Protein AF-A0A2E5P9H2-F1 (afdb_monomer)

Radius of gyration: 21.45 Å; Cα contacts (8 Å, |Δi|>4): 78; chains: 1; bounding box: 49×36×61 Å

Solvent-accessible surface area (backbone atoms only — not comparable to full-atom values): 5705 Å² total; per-residue (Å²): 108,96,89,57,89,56,94,84,43,65,67,51,62,75,73,23,30,74,39,48,34,67,89,55,35,50,85,85,50,48,70,82,74,32,65,28,52,74,68,76,42,54,66,44,76,50,78,58,76,73,61,69,65,98,64,98,67,59,42,69,58,41,45,50,53,47,51,52,55,50,51,52,51,50,51,52,51,45,67,74,68,58,78,81,77,78,78,78,82,128

Structure (mmCIF, N/CA/C/O backbone):
data_AF-A0A2E5P9H2-F1
#
_entry.id   AF-A0A2E5P9H2-F1
#
loop_
_atom_site.group_PDB
_atom_site.id
_atom_site.type_symbol
_atom_site.label_atom_id
_atom_site.label_alt_id
_atom_site.label_comp_id
_atom_site.label_asym_id
_atom_site.label_entity_id
_atom_site.label_seq_id
_atom_site.pdbx_PDB_ins_code
_atom_site.Cartn_x
_atom_site.Cartn_y
_atom_site.Cartn_z
_atom_site.occupancy
_atom_site.B_iso_or_equiv
_atom_site.auth_seq_id
_atom_site.auth_comp_id
_atom_site.auth_asym_id
_atom_site.auth_atom_id
_atom_site.pdbx_PDB_model_num
ATOM 1 N N . LEU A 1 1 ? 9.790 18.224 12.557 1.00 63.19 1 LEU A N 1
ATOM 2 C CA . LEU A 1 1 ? 9.075 19.160 11.659 1.00 63.19 1 LEU A CA 1
ATOM 3 C C . LEU A 1 1 ? 8.513 20.353 12.448 1.00 63.19 1 LEU A C 1
ATOM 5 O O . LEU A 1 1 ? 7.311 20.473 12.491 1.00 63.19 1 LEU A O 1
ATOM 9 N N . ALA A 1 2 ? 9.324 21.195 13.108 1.00 83.50 2 ALA A N 1
ATOM 10 C CA . ALA A 1 2 ? 8.912 22.492 13.702 1.00 83.50 2 ALA A CA 1
ATOM 11 C C . ALA A 1 2 ? 7.457 22.622 14.263 1.00 83.50 2 ALA A C 1
ATOM 13 O O . ALA A 1 2 ? 6.782 23.609 13.998 1.00 83.50 2 ALA A O 1
ATOM 14 N N . GLY A 1 3 ? 6.941 21.620 14.993 1.00 84.94 3 GLY A N 1
ATOM 15 C CA . GLY A 1 3 ? 5.552 21.594 15.498 1.00 84.94 3 GLY A CA 1
ATOM 16 C C . GLY A 1 3 ? 4.455 21.154 14.508 1.00 84.94 3 GLY A C 1
ATOM 17 O O . GLY A 1 3 ? 3.316 20.944 14.916 1.00 84.94 3 GLY A O 1
ATOM 18 N N . LEU A 1 4 ? 4.771 20.947 13.230 1.00 86.94 4 LEU A N 1
ATOM 19 C CA . LEU A 1 4 ? 3.840 20.466 12.213 1.00 86.94 4 LEU A CA 1
ATOM 20 C C . LEU A 1 4 ? 3.447 18.993 12.437 1.00 86.94 4 LEU A C 1
ATOM 22 O O . LEU A 1 4 ? 4.319 18.140 12.654 1.00 86.94 4 LEU A O 1
ATOM 26 N N . PRO A 1 5 ? 2.142 18.677 12.325 1.00 85.31 5 PRO A N 1
ATOM 27 C CA . PRO A 1 5 ? 1.634 17.319 12.199 1.00 85.31 5 PRO A CA 1
ATOM 28 C C . PRO A 1 5 ? 2.387 16.479 11.167 1.00 85.31 5 PRO A C 1
ATOM 30 O O . PRO A 1 5 ? 2.629 16.933 10.053 1.00 85.31 5 PRO A O 1
ATOM 33 N N . HIS A 1 6 ? 2.710 15.232 11.510 1.00 87.44 6 HIS A N 1
ATOM 34 C CA . HIS A 1 6 ? 3.281 14.272 10.563 1.00 87.44 6 HIS A CA 1
ATOM 35 C C . HIS A 1 6 ? 2.841 12.842 10.864 1.00 87.44 6 HIS A C 1
ATOM 37 O O . HIS A 1 6 ? 2.527 12.508 12.004 1.00 87.44 6 HIS A O 1
ATOM 43 N N . SER A 1 7 ? 2.867 11.987 9.844 1.00 81.44 7 SER A N 1
ATOM 44 C CA . SER A 1 7 ? 2.366 10.602 9.873 1.00 81.44 7 SER A CA 1
ATOM 45 C C . SER A 1 7 ? 3.044 9.682 10.895 1.00 81.44 7 SER A C 1
ATOM 47 O O . SER A 1 7 ? 2.522 8.611 11.180 1.00 81.44 7 SER A O 1
ATOM 49 N N . TYR A 1 8 ? 4.181 10.107 11.451 1.00 84.50 8 TYR A N 1
ATOM 50 C CA . TYR A 1 8 ? 4.951 9.384 12.471 1.00 84.50 8 TYR A CA 1
ATOM 51 C C . TYR A 1 8 ? 4.738 9.911 13.898 1.00 84.50 8 TYR A C 1
ATOM 53 O O . TYR A 1 8 ? 5.481 9.555 14.809 1.00 84.50 8 TYR A O 1
ATOM 61 N N . GLN A 1 9 ? 3.774 10.809 14.116 1.00 88.94 9 GLN A N 1
ATOM 62 C CA . GLN A 1 9 ? 3.490 11.297 15.465 1.00 88.94 9 GLN A CA 1
ATOM 63 C C . GLN A 1 9 ? 2.850 10.202 16.328 1.00 88.94 9 GLN A C 1
ATOM 65 O O . GLN A 1 9 ? 1.962 9.503 15.836 1.00 88.94 9 GLN A O 1
ATOM 70 N N . PRO A 1 10 ? 3.194 10.113 17.630 1.00 86.31 10 PRO A N 1
ATOM 71 C CA . PRO A 1 10 ? 2.702 9.058 18.519 1.00 86.31 10 PRO A CA 1
ATOM 72 C C . PRO A 1 10 ? 1.181 8.889 18.519 1.00 86.31 10 PRO A C 1
ATOM 74 O O . PRO A 1 10 ? 0.696 7.765 18.539 1.00 86.31 10 PRO A O 1
ATOM 77 N N . ARG A 1 11 ? 0.422 9.988 18.409 1.00 86.06 11 ARG A N 1
ATOM 78 C CA . ARG A 1 11 ? -1.051 9.970 18.385 1.00 86.06 11 ARG A CA 1
ATOM 79 C C . ARG A 1 11 ? -1.651 9.072 17.300 1.00 86.06 11 ARG A C 1
ATOM 81 O O . ARG A 1 11 ? -2.758 8.583 17.479 1.00 86.06 11 ARG A O 1
ATOM 88 N N . PHE A 1 12 ? -0.941 8.862 16.193 1.00 85.94 12 PHE A N 1
ATOM 89 C CA . PHE A 1 12 ? -1.426 8.029 15.096 1.00 85.94 12 PHE A CA 1
ATOM 90 C C . PHE A 1 12 ? -1.153 6.530 15.306 1.00 85.94 12 PHE A C 1
ATOM 92 O O . PHE A 1 12 ? -1.732 5.705 14.612 1.00 85.94 12 PHE A O 1
ATOM 99 N N . PHE A 1 13 ? -0.354 6.174 16.317 1.00 83.94 13 PHE A N 1
ATOM 100 C CA . PHE A 1 13 ? -0.058 4.786 16.689 1.00 83.94 13 PHE A CA 1
ATOM 101 C C . PHE A 1 13 ? -0.629 4.404 18.059 1.00 83.94 13 PHE A C 1
ATOM 103 O O . PHE A 1 13 ? -0.866 3.229 18.311 1.00 83.94 13 PHE A O 1
ATOM 110 N N . SER A 1 14 ? -0.843 5.373 18.956 1.00 84.44 14 SER A N 1
ATOM 111 C CA . SER A 1 14 ? -1.389 5.122 20.295 1.00 84.44 14 SER A CA 1
ATOM 112 C C . SER A 1 14 ? -2.909 5.278 20.378 1.00 84.44 14 SER A C 1
ATOM 114 O O . SER A 1 14 ? -3.547 4.553 21.136 1.00 84.44 14 SER A O 1
ATOM 116 N N . ALA A 1 15 ? -3.505 6.200 19.612 1.00 86.12 15 ALA A N 1
ATOM 117 C CA . ALA A 1 15 ? -4.953 6.449 19.630 1.00 86.12 15 ALA A CA 1
ATOM 118 C C . ALA A 1 15 ? -5.709 5.756 18.481 1.00 86.12 15 ALA A C 1
ATOM 120 O O . ALA A 1 15 ? -6.940 5.746 18.462 1.00 86.12 15 ALA A O 1
ATOM 121 N N . MET A 1 16 ? -4.984 5.184 17.520 1.00 92.56 16 MET A N 1
ATOM 122 C CA . MET A 1 16 ? -5.527 4.551 16.317 1.00 92.56 16 MET A CA 1
ATOM 123 C C . MET A 1 16 ? -4.875 3.184 16.119 1.00 92.56 16 MET A C 1
ATOM 125 O O . MET A 1 16 ? -3.786 2.929 16.627 1.00 92.56 16 MET A O 1
ATOM 129 N N . GLY A 1 17 ? -5.541 2.297 15.383 1.00 93.12 17 GLY A N 1
ATOM 130 C CA . GLY A 1 17 ? -4.873 1.113 14.850 1.00 93.12 17 GLY A CA 1
ATOM 131 C C . GLY A 1 17 ? -3.890 1.484 13.741 1.00 93.12 17 GLY A C 1
ATOM 132 O O . GLY A 1 17 ? -4.057 2.525 13.108 1.00 93.12 17 GLY A O 1
ATOM 133 N N . TYR A 1 18 ? -2.930 0.612 13.446 1.00 93.06 18 TYR A N 1
ATOM 134 C CA . TYR A 1 18 ? -2.001 0.799 12.333 1.00 93.06 18 TYR A CA 1
ATOM 135 C C . TYR A 1 18 ? -1.899 -0.479 11.505 1.00 93.06 18 TYR A C 1
ATOM 137 O O . TYR A 1 18 ? -1.682 -1.561 12.044 1.00 93.06 18 TYR A O 1
ATOM 145 N N . CYS A 1 19 ? -2.021 -0.347 10.186 1.00 94.38 19 CYS A N 1
ATOM 146 C CA . CYS A 1 19 ? -1.887 -1.457 9.252 1.00 94.38 19 CYS A CA 1
ATOM 147 C C . CYS A 1 19 ? -1.114 -1.014 8.002 1.00 94.38 19 CYS A C 1
ATOM 149 O O . CYS A 1 19 ? -1.258 0.120 7.539 1.00 94.38 19 CYS A O 1
ATOM 151 N N . SER A 1 20 ? -0.284 -1.906 7.457 1.00 94.06 20 SER A N 1
ATOM 152 C CA . SER A 1 20 ? 0.529 -1.626 6.274 1.00 94.06 20 SER A CA 1
ATOM 153 C C . SER A 1 20 ? 0.652 -2.837 5.356 1.00 94.06 20 SER A C 1
ATOM 155 O O . SER A 1 20 ? 0.842 -3.956 5.830 1.00 94.06 20 SER A O 1
ATOM 157 N N . ASP A 1 21 ? 0.618 -2.582 4.048 1.00 94.81 21 ASP A 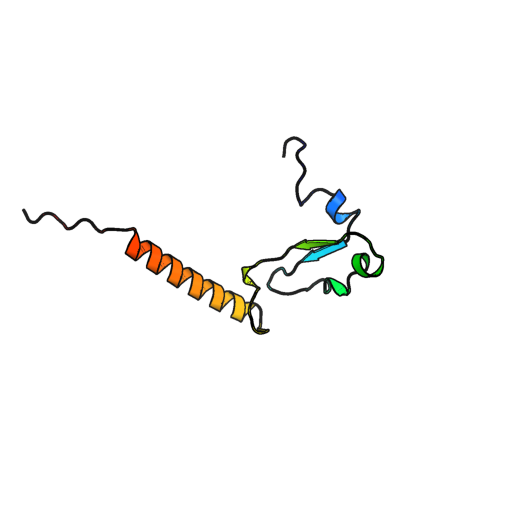N 1
ATOM 158 C CA . ASP A 1 21 ? 0.864 -3.564 2.984 1.00 94.81 21 ASP A CA 1
ATOM 159 C C . ASP A 1 21 ? 2.357 -3.709 2.620 1.00 94.81 21 ASP A C 1
ATOM 161 O O . ASP A 1 21 ? 2.705 -4.151 1.521 1.00 94.81 21 ASP A O 1
ATOM 165 N N . SER A 1 22 ? 3.264 -3.285 3.506 1.00 92.56 22 SER A N 1
ATOM 166 C CA . SER A 1 22 ? 4.703 -3.263 3.234 1.00 92.56 22 SER A CA 1
ATOM 167 C C . SER A 1 22 ? 5.220 -4.616 2.737 1.00 92.56 22 SER A C 1
ATOM 169 O O . SER A 1 22 ? 4.805 -5.677 3.202 1.00 92.56 22 SER A O 1
ATOM 171 N N . ARG A 1 23 ? 6.150 -4.591 1.774 1.00 92.00 23 ARG A N 1
ATOM 172 C CA . ARG A 1 23 ? 6.622 -5.783 1.038 1.00 92.00 23 ARG A CA 1
ATOM 173 C C . ARG A 1 23 ? 5.494 -6.543 0.314 1.00 92.00 23 ARG A C 1
ATOM 175 O O . ARG A 1 23 ? 5.604 -7.748 0.106 1.00 92.00 23 ARG A O 1
ATOM 182 N N . GLY A 1 24 ? 4.411 -5.853 -0.035 1.00 92.00 24 GLY A N 1
ATOM 183 C CA . GLY A 1 24 ? 3.298 -6.364 -0.830 1.00 92.00 24 GLY A CA 1
ATOM 184 C C . GLY A 1 24 ? 2.322 -7.257 -0.076 1.00 92.00 24 GLY A C 1
ATOM 185 O O . GLY A 1 24 ? 1.603 -8.022 -0.713 1.00 92.00 24 GLY A O 1
ATOM 186 N N . GLY A 1 25 ? 2.272 -7.195 1.252 1.00 91.62 25 GLY A N 1
ATOM 187 C CA . GLY A 1 25 ? 1.394 -8.066 2.029 1.00 91.62 25 GLY A CA 1
ATOM 188 C C . GLY A 1 25 ? 0.983 -7.485 3.373 1.00 91.62 25 GLY A C 1
ATOM 189 O O . GLY A 1 25 ? 1.680 -6.658 3.955 1.00 91.62 25 GLY A O 1
ATOM 190 N N . TRP A 1 26 ? -0.145 -7.971 3.888 1.00 92.88 26 TRP A N 1
ATOM 191 C CA . TRP A 1 26 ? -0.686 -7.620 5.202 1.00 92.88 26 TRP A CA 1
ATOM 192 C C . TRP A 1 26 ? -0.074 -8.494 6.309 1.00 92.88 26 TRP A C 1
ATOM 194 O O . TRP A 1 26 ? -0.764 -9.257 6.982 1.00 92.88 26 TRP A O 1
ATOM 204 N N . TRP A 1 27 ? 1.249 -8.418 6.486 1.00 90.69 27 TRP A N 1
ATOM 205 C CA . TRP A 1 27 ? 2.006 -9.329 7.368 1.00 90.69 27 TRP A CA 1
ATOM 206 C C . TRP A 1 27 ? 1.642 -9.239 8.852 1.00 90.69 27 TRP A C 1
ATOM 208 O O . TRP A 1 27 ? 1.925 -10.161 9.611 1.00 90.69 27 TRP A O 1
ATOM 218 N N . HIS A 1 28 ? 1.042 -8.125 9.265 1.00 89.75 28 HIS A N 1
ATOM 219 C CA . HIS A 1 28 ? 0.670 -7.846 10.652 1.00 89.75 28 HIS A CA 1
ATOM 220 C C . HIS A 1 28 ? -0.853 -7.803 10.845 1.00 89.75 28 HIS A C 1
ATOM 222 O O . HIS A 1 28 ? -1.344 -7.142 11.754 1.00 89.75 28 HIS A O 1
ATOM 228 N N . GLY A 1 29 ? -1.591 -8.512 9.986 1.00 90.12 29 GLY A N 1
ATOM 229 C CA . GLY A 1 29 ? -3.049 -8.595 10.019 1.00 90.12 29 GLY A CA 1
ATOM 230 C C . GLY A 1 29 ? -3.703 -7.759 8.925 1.00 90.12 29 GLY A C 1
ATOM 231 O O . GLY A 1 29 ? -3.250 -6.658 8.602 1.00 90.12 29 GLY A O 1
ATOM 232 N N . ALA A 1 30 ? -4.773 -8.303 8.344 1.00 92.94 30 ALA A N 1
ATOM 233 C CA . ALA A 1 30 ? -5.546 -7.622 7.317 1.00 92.94 30 ALA A CA 1
ATOM 234 C C . ALA A 1 30 ? -6.315 -6.425 7.913 1.00 92.94 30 ALA A C 1
ATOM 236 O O . ALA A 1 30 ? -6.773 -6.502 9.057 1.00 92.94 30 ALA A O 1
ATOM 237 N N . PRO A 1 31 ? -6.519 -5.332 7.152 1.00 94.62 31 PRO A N 1
ATOM 238 C CA . PRO A 1 31 ? -7.173 -4.126 7.659 1.00 94.62 31 PRO A CA 1
ATOM 239 C C . PRO A 1 31 ? -8.557 -4.383 8.262 1.00 94.62 31 PRO A C 1
ATOM 241 O O . PRO A 1 31 ? -8.871 -3.843 9.317 1.00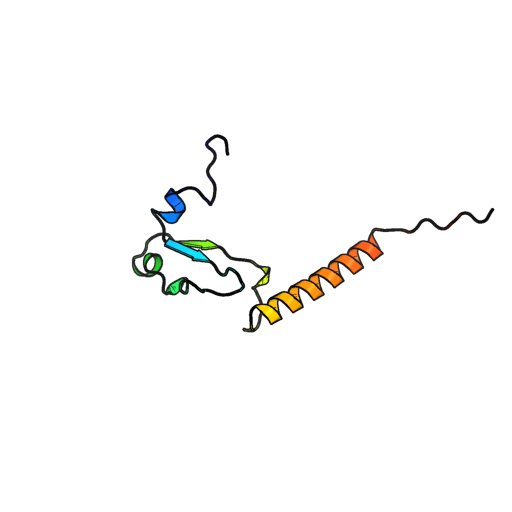 94.62 31 PRO A O 1
ATOM 244 N N . LEU A 1 32 ? -9.365 -5.233 7.621 1.00 94.81 32 LEU A N 1
ATOM 245 C CA . LEU A 1 32 ? -10.728 -5.543 8.071 1.00 94.81 32 LEU A CA 1
ATOM 246 C C . LEU A 1 32 ? -10.761 -6.404 9.339 1.00 94.81 32 LEU A C 1
ATOM 248 O O . LEU A 1 32 ? -11.727 -6.350 10.097 1.00 94.81 32 LEU A O 1
ATOM 252 N N . ASP A 1 33 ? -9.692 -7.152 9.602 1.00 95.62 33 ASP A N 1
ATOM 253 C CA . ASP A 1 33 ? -9.575 -8.000 10.786 1.00 95.62 33 ASP A CA 1
ATOM 254 C C . ASP A 1 33 ? -8.975 -7.274 11.991 1.00 95.62 33 ASP A C 1
ATOM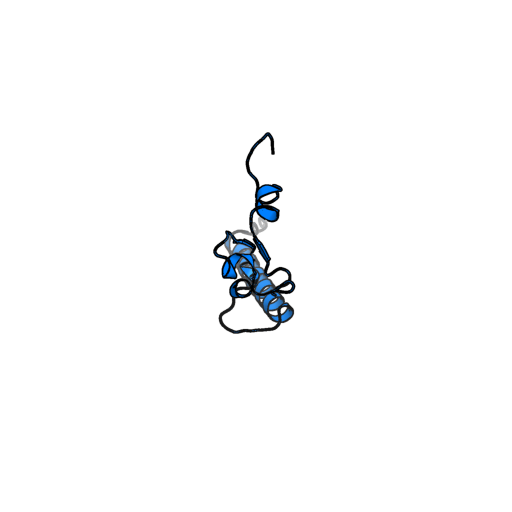 256 O O . ASP A 1 33 ? -8.976 -7.824 13.096 1.00 95.62 33 ASP A O 1
ATOM 260 N N . HIS A 1 34 ? -8.482 -6.050 11.799 1.00 95.12 34 HIS A N 1
ATOM 261 C CA . HIS A 1 34 ? -7.813 -5.272 12.829 1.00 95.12 34 HIS A CA 1
ATOM 262 C C . HIS A 1 34 ? -8.793 -4.849 13.940 1.00 95.12 34 HIS A C 1
ATOM 264 O O . HIS A 1 34 ? -9.870 -4.317 13.666 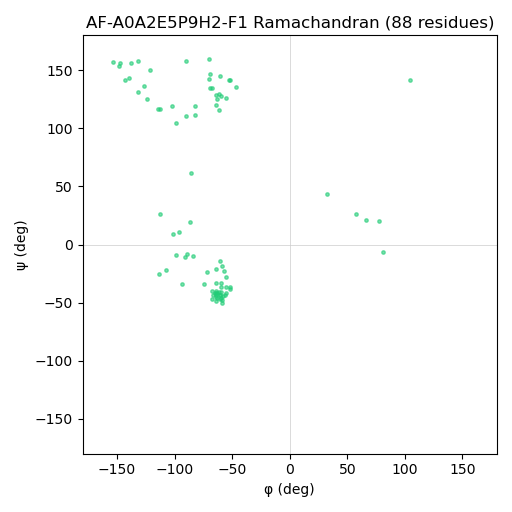1.00 95.12 34 HIS A O 1
ATOM 270 N N . ASP A 1 35 ? -8.398 -4.991 15.210 1.00 94.50 35 ASP A N 1
ATOM 271 C CA . ASP A 1 35 ? -9.260 -4.706 16.373 1.00 94.50 35 ASP A CA 1
ATOM 272 C C . ASP A 1 35 ? -9.845 -3.293 16.365 1.00 94.50 35 ASP A C 1
ATOM 274 O O . ASP A 1 35 ? -10.991 -3.087 16.749 1.00 94.50 35 ASP A O 1
ATOM 278 N N . ALA A 1 36 ? -9.066 -2.308 15.905 1.00 94.25 36 ALA A N 1
ATOM 279 C CA . ALA A 1 36 ? -9.554 -0.941 15.721 1.00 94.25 36 ALA A CA 1
ATOM 280 C C . ALA A 1 36 ? -10.784 -0.872 14.805 1.00 94.25 36 ALA A C 1
ATOM 282 O O . ALA A 1 36 ? -11.750 -0.211 15.167 1.00 94.25 36 ALA A O 1
ATOM 283 N N . VAL A 1 37 ? -10.792 -1.599 13.684 1.00 95.25 37 VAL A N 1
ATOM 284 C CA . VAL A 1 37 ? -11.941 -1.642 12.768 1.00 95.25 37 VAL A CA 1
ATOM 285 C C . VAL A 1 37 ? -13.120 -2.346 13.432 1.00 95.25 37 VAL A C 1
ATOM 287 O O . VAL A 1 37 ? -14.222 -1.800 13.455 1.00 95.25 37 VAL A O 1
ATOM 290 N N . LYS A 1 38 ? -12.879 -3.502 14.063 1.00 96.19 38 LYS A N 1
ATOM 291 C CA . LYS A 1 38 ? -13.916 -4.272 14.772 1.00 96.19 38 LYS A CA 1
ATOM 292 C C . LYS A 1 38 ? -14.574 -3.484 15.908 1.00 96.19 38 LYS A C 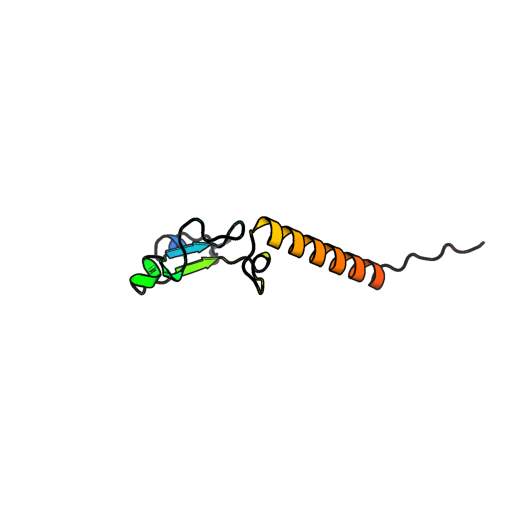1
ATOM 294 O O . LYS A 1 38 ? -15.761 -3.653 16.157 1.00 96.19 38 LYS A O 1
ATOM 299 N N . SER A 1 39 ? -13.824 -2.610 16.579 1.00 95.62 39 SER A N 1
ATOM 300 C CA . SER A 1 39 ? -14.322 -1.772 17.673 1.00 95.62 39 SER A CA 1
ATOM 301 C C . SER A 1 39 ? -14.744 -0.357 17.241 1.00 95.62 39 SER A C 1
ATOM 303 O O . SER A 1 39 ? -14.897 0.501 18.107 1.00 95.62 39 SER A O 1
ATOM 305 N N . GLY A 1 40 ? -14.837 -0.057 15.939 1.00 94.75 40 GLY A N 1
ATOM 306 C CA . GLY A 1 40 ? -15.235 1.269 15.436 1.00 94.75 40 GLY A CA 1
ATOM 307 C C . GLY A 1 40 ? -14.255 2.414 15.741 1.00 94.75 40 GLY A C 1
ATOM 308 O O . GLY A 1 40 ? -14.642 3.581 15.743 1.00 94.75 40 GLY A O 1
ATOM 309 N N . ARG A 1 41 ? -12.986 2.104 16.025 1.00 93.81 41 ARG A N 1
ATOM 310 C CA . ARG A 1 41 ? -11.910 3.085 16.222 1.00 93.81 41 ARG A CA 1
ATOM 311 C C . ARG A 1 41 ? -11.214 3.399 14.900 1.00 93.81 41 ARG A C 1
ATOM 313 O O . ARG A 1 41 ? -11.214 2.603 13.965 1.00 93.81 41 ARG A O 1
ATOM 320 N N . ALA A 1 42 ? -10.566 4.561 14.846 1.00 94.12 42 ALA A N 1
ATOM 321 C CA . ALA A 1 42 ? -9.784 4.969 13.686 1.00 94.12 42 ALA A CA 1
ATOM 322 C C . ALA A 1 42 ? -8.626 3.992 13.396 1.00 94.12 42 ALA A C 1
ATOM 324 O O . ALA A 1 42 ? -7.995 3.456 14.314 1.00 94.12 42 ALA A O 1
ATOM 325 N N . LEU A 1 43 ? -8.333 3.807 12.107 1.00 94.00 43 LEU A N 1
ATOM 326 C CA . LEU A 1 43 ? -7.220 3.014 11.590 1.00 94.00 43 LEU A CA 1
ATOM 327 C C . LEU A 1 43 ? -6.358 3.897 10.677 1.00 94.00 43 LEU A C 1
ATOM 329 O O . LEU A 1 43 ? -6.859 4.463 9.707 1.00 94.00 43 LEU A O 1
ATOM 333 N N . GLN A 1 44 ? -5.061 3.982 10.956 1.00 93.12 44 GLN A N 1
ATOM 334 C CA . GLN A 1 44 ? -4.071 4.491 10.017 1.00 93.12 44 GLN A CA 1
ATOM 335 C C . GLN A 1 44 ? -3.675 3.367 9.054 1.00 93.12 44 GLN A C 1
ATOM 337 O O . GLN A 1 44 ? -3.138 2.338 9.469 1.00 93.12 44 GLN A O 1
ATOM 342 N N . LEU A 1 45 ? -3.925 3.580 7.763 1.00 93.44 45 LEU A N 1
ATOM 343 C CA . LEU A 1 45 ? -3.642 2.615 6.706 1.00 93.44 45 LEU A CA 1
ATOM 344 C C . LEU A 1 45 ? -2.523 3.135 5.800 1.00 93.44 45 LEU A C 1
A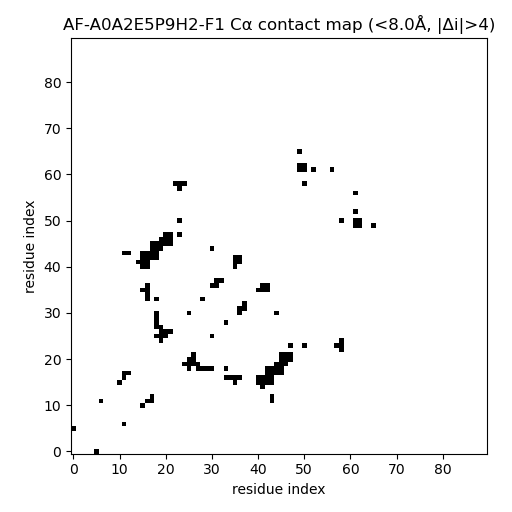TOM 346 O O . LEU A 1 45 ? -2.684 4.160 5.138 1.00 93.44 45 LEU A O 1
ATOM 350 N N . LEU A 1 46 ? -1.395 2.426 5.762 1.00 93.31 46 LEU A N 1
ATOM 351 C CA . LEU A 1 46 ? -0.288 2.717 4.853 1.00 93.31 46 LEU A CA 1
ATOM 352 C C . LEU A 1 46 ? -0.317 1.733 3.684 1.00 93.31 46 LEU A C 1
ATOM 354 O O . LEU A 1 46 ? -0.172 0.528 3.884 1.00 93.31 46 LEU A O 1
ATOM 358 N N . THR A 1 47 ? -0.467 2.256 2.470 1.00 94.81 47 THR A N 1
ATOM 359 C CA . THR A 1 47 ? -0.461 1.459 1.237 1.00 94.81 47 THR A CA 1
ATOM 360 C C . THR A 1 47 ? 0.639 1.910 0.287 1.00 94.81 47 THR A C 1
ATOM 362 O O . THR A 1 47 ? 1.000 3.089 0.269 1.00 94.81 47 THR A O 1
ATOM 365 N N . HIS A 1 48 ? 1.161 0.987 -0.522 1.00 93.81 48 HIS A N 1
ATOM 366 C CA . HIS A 1 48 ? 2.068 1.317 -1.618 1.00 93.81 48 HIS A CA 1
ATOM 367 C C . HIS A 1 48 ? 1.392 0.980 -2.955 1.00 93.81 48 HIS A C 1
ATOM 369 O O . HIS A 1 48 ? 1.171 -0.198 -3.243 1.00 93.81 48 HIS A O 1
ATOM 375 N N . PRO A 1 49 ? 1.130 1.978 -3.823 1.00 92.31 49 PRO A N 1
ATOM 376 C CA . PRO A 1 49 ? 0.485 1.749 -5.117 1.00 92.31 49 PRO A CA 1
ATOM 377 C C . PRO A 1 49 ? 1.215 0.754 -6.028 1.00 92.31 49 PRO A C 1
ATOM 379 O O . PRO A 1 49 ? 0.591 0.135 -6.879 1.00 92.31 49 PRO A O 1
ATOM 382 N N . ALA A 1 50 ? 2.523 0.549 -5.826 1.00 91.50 50 ALA A N 1
ATOM 383 C CA . ALA A 1 50 ? 3.304 -0.462 -6.544 1.00 91.50 50 ALA A CA 1
ATOM 384 C C . ALA A 1 50 ? 2.778 -1.901 -6.353 1.00 91.50 50 ALA A C 1
ATOM 386 O O . ALA A 1 50 ? 3.099 -2.782 -7.144 1.00 91.50 50 ALA A O 1
ATOM 387 N N . TRP A 1 51 ? 1.972 -2.150 -5.316 1.00 93.00 51 TRP A N 1
ATOM 388 C CA . TRP A 1 51 ? 1.364 -3.453 -5.051 1.00 93.00 51 TRP A CA 1
ATOM 389 C C . TRP A 1 51 ? -0.012 -3.638 -5.691 1.00 93.00 51 TRP A C 1
ATOM 391 O O . TRP A 1 51 ? -0.527 -4.760 -5.673 1.00 93.00 51 TRP A O 1
ATOM 401 N N . TRP A 1 52 ? -0.616 -2.573 -6.219 1.00 91.06 52 TRP A N 1
ATOM 402 C CA . TRP A 1 52 ? -1.985 -2.591 -6.723 1.00 91.06 52 TRP A CA 1
ATOM 403 C C . TRP A 1 52 ? -2.004 -3.157 -8.137 1.00 91.06 52 TRP A C 1
ATOM 405 O O . TRP A 1 52 ? -1.472 -2.564 -9.072 1.00 91.06 52 TRP A O 1
ATOM 415 N N . VAL A 1 53 ? -2.591 -4.340 -8.273 1.00 89.44 53 VAL A N 1
ATOM 416 C CA . VAL A 1 53 ? -2.682 -5.080 -9.530 1.00 89.44 53 VAL A CA 1
ATOM 417 C C . VAL A 1 53 ? -4.074 -5.690 -9.660 1.00 89.44 53 VAL A C 1
ATOM 419 O O . VAL A 1 53 ? -4.730 -5.945 -8.653 1.00 89.44 53 VAL A O 1
ATOM 422 N N . GLU A 1 54 ? -4.491 -5.965 -10.892 1.00 89.12 54 GLU A N 1
ATOM 423 C CA . GLU A 1 54 ? -5.804 -6.553 -11.207 1.00 89.12 54 GLU A CA 1
ATOM 424 C C . GLU A 1 54 ? -5.989 -7.972 -10.645 1.00 89.12 54 GLU A C 1
ATOM 426 O O . GLU A 1 54 ? -7.087 -8.370 -10.267 1.00 89.12 54 GLU A O 1
ATOM 431 N N . SER A 1 55 ? -4.909 -8.755 -10.583 1.00 89.19 55 SER A N 1
ATOM 432 C CA . SER A 1 55 ? -4.946 -10.161 -10.174 1.00 89.19 55 SER A CA 1
ATOM 433 C C . SER A 1 55 ? -3.958 -10.440 -9.049 1.00 89.19 55 SER A C 1
ATOM 435 O O . SER A 1 55 ? -2.795 -10.032 -9.144 1.00 89.19 55 SER A O 1
ATOM 437 N N . ASP A 1 56 ? -4.384 -11.203 -8.041 1.00 87.31 56 ASP A N 1
ATOM 438 C CA . ASP A 1 56 ? -3.515 -11.593 -6.932 1.00 87.31 56 ASP A CA 1
ATOM 439 C C . ASP A 1 56 ? -2.299 -12.387 -7.424 1.00 87.31 56 ASP A C 1
ATOM 441 O O . ASP A 1 56 ? -2.411 -13.355 -8.180 1.00 87.31 56 ASP A O 1
ATOM 445 N N . ARG A 1 57 ? -1.116 -11.927 -7.016 1.00 90.94 57 ARG A N 1
ATOM 446 C CA . ARG A 1 57 ? 0.179 -12.486 -7.400 1.00 90.94 57 ARG A CA 1
ATOM 447 C C . ARG A 1 57 ? 1.186 -12.306 -6.265 1.00 90.94 57 ARG A C 1
ATOM 449 O O . ARG A 1 57 ? 1.101 -11.332 -5.503 1.00 90.94 57 ARG A O 1
ATOM 456 N N . PRO A 1 58 ? 2.208 -13.176 -6.181 1.00 93.12 58 PRO A N 1
ATOM 457 C CA . PRO A 1 58 ? 3.266 -13.033 -5.190 1.00 93.12 58 PRO A CA 1
ATOM 458 C C . PRO A 1 58 ? 3.903 -11.632 -5.232 1.00 93.12 58 PRO A C 1
ATOM 460 O O . PRO A 1 58 ? 4.117 -11.102 -6.328 1.00 93.12 58 PRO A O 1
ATOM 463 N N . PRO A 1 59 ? 4.249 -11.025 -4.080 1.00 93.06 59 PRO A N 1
ATOM 464 C CA . PRO A 1 59 ? 4.838 -9.684 -4.033 1.00 93.06 59 PRO A CA 1
ATOM 465 C C . PRO A 1 59 ? 6.054 -9.498 -4.944 1.00 93.06 59 PRO A C 1
ATOM 467 O O . PRO A 1 59 ? 6.188 -8.460 -5.583 1.00 93.06 59 PRO A O 1
A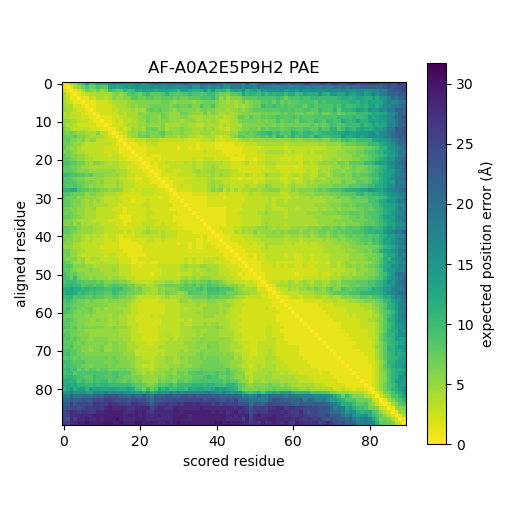TOM 470 N N . LEU A 1 60 ? 6.911 -10.519 -5.052 1.00 94.25 60 LEU A N 1
ATOM 471 C CA . LEU A 1 60 ? 8.095 -10.478 -5.910 1.00 94.25 60 LEU A CA 1
ATOM 472 C C . LEU A 1 60 ? 7.734 -10.354 -7.397 1.00 94.25 60 LEU A C 1
ATOM 474 O O . LEU A 1 60 ? 8.359 -9.573 -8.106 1.00 94.25 60 LEU A O 1
ATOM 478 N N . ALA A 1 61 ? 6.710 -11.080 -7.852 1.00 93.62 61 ALA A N 1
ATOM 479 C CA . ALA A 1 61 ? 6.244 -11.006 -9.234 1.00 93.62 61 ALA A CA 1
ATOM 480 C C . ALA A 1 61 ? 5.636 -9.630 -9.536 1.00 93.62 61 ALA A C 1
ATOM 482 O O . ALA A 1 61 ? 5.956 -9.019 -10.548 1.00 93.62 61 ALA A O 1
ATOM 483 N N . ARG A 1 62 ? 4.824 -9.095 -8.614 1.00 93.94 62 ARG A N 1
ATOM 484 C CA . ARG A 1 62 ? 4.270 -7.736 -8.742 1.00 93.94 62 ARG A CA 1
ATOM 485 C C . ARG A 1 62 ? 5.364 -6.670 -8.784 1.00 93.94 62 ARG A C 1
ATOM 487 O O . ARG A 1 62 ? 5.276 -5.742 -9.580 1.00 93.94 62 ARG A O 1
ATOM 494 N N . LEU A 1 63 ? 6.402 -6.817 -7.957 1.00 94.12 63 LEU A N 1
ATOM 495 C CA . LEU A 1 63 ? 7.543 -5.905 -7.958 1.00 94.12 63 LEU A CA 1
ATOM 496 C C . LEU A 1 63 ? 8.309 -5.959 -9.283 1.00 94.12 63 LEU A C 1
ATOM 498 O O . LEU A 1 63 ? 8.653 -4.908 -9.813 1.00 94.12 63 LEU A O 1
ATOM 502 N N . ALA A 1 64 ? 8.571 -7.161 -9.804 1.00 94.62 64 ALA A N 1
ATOM 503 C CA . ALA A 1 64 ? 9.263 -7.345 -11.077 1.00 94.62 64 ALA A CA 1
ATOM 504 C C . ALA A 1 64 ? 8.506 -6.657 -12.223 1.00 94.62 64 ALA A C 1
ATOM 506 O O . ALA A 1 64 ? 9.082 -5.812 -12.905 1.00 94.62 64 ALA A O 1
ATOM 507 N N . ASP A 1 65 ? 7.200 -6.909 -12.338 1.00 92.69 65 ASP A N 1
ATOM 508 C CA . ASP A 1 65 ? 6.346 -6.263 -13.337 1.00 92.69 65 ASP A CA 1
ATOM 509 C C . ASP A 1 65 ? 6.365 -4.737 -13.212 1.00 92.69 65 ASP A C 1
ATOM 511 O O . ASP A 1 65 ? 6.487 -4.022 -14.207 1.00 92.69 65 ASP A O 1
ATOM 515 N N . HIS A 1 66 ? 6.270 -4.220 -11.982 1.00 93.50 66 HIS A N 1
ATOM 516 C CA . HIS A 1 66 ? 6.334 -2.783 -11.742 1.00 93.50 66 HIS A CA 1
ATOM 517 C C . HIS A 1 66 ? 7.675 -2.198 -12.206 1.00 93.50 66 HIS A C 1
ATOM 519 O O . HIS A 1 66 ? 7.702 -1.145 -12.842 1.00 93.50 66 HIS A O 1
ATOM 525 N N . LEU A 1 67 ? 8.794 -2.869 -11.918 1.00 95.19 67 LEU A N 1
ATOM 526 C CA . LEU A 1 67 ? 10.124 -2.421 -12.337 1.00 95.19 67 LEU A CA 1
ATOM 527 C C . LEU A 1 67 ? 10.280 -2.426 -13.860 1.00 95.19 67 LEU A C 1
ATOM 529 O O . LEU A 1 67 ? 10.817 -1.462 -14.407 1.00 95.19 67 LEU A O 1
ATOM 533 N N . ASP A 1 68 ? 9.778 -3.454 -14.543 1.00 96.25 68 ASP A N 1
ATOM 534 C CA . ASP A 1 68 ? 9.813 -3.527 -16.005 1.00 96.25 68 ASP A CA 1
ATOM 535 C C . ASP A 1 68 ? 8.989 -2.399 -16.645 1.00 96.25 68 ASP A C 1
ATOM 537 O O . ASP A 1 68 ? 9.502 -1.670 -17.497 1.00 96.25 68 ASP A O 1
ATOM 541 N N . GLN A 1 69 ? 7.768 -2.154 -16.159 1.00 94.06 69 GLN A N 1
ATOM 542 C CA . GLN A 1 69 ? 6.930 -1.041 -16.627 1.00 94.06 69 GLN A CA 1
ATOM 543 C C . GLN A 1 69 ? 7.604 0.320 -16.410 1.00 94.06 69 GLN A C 1
ATOM 545 O O . GLN A 1 69 ? 7.556 1.200 -17.274 1.00 94.06 69 GLN A O 1
ATOM 550 N N . ARG A 1 70 ? 8.257 0.509 -15.256 1.00 95.19 70 ARG A N 1
ATOM 551 C CA . ARG A 1 70 ? 8.993 1.742 -14.947 1.00 95.19 70 ARG A CA 1
ATOM 552 C C . ARG A 1 70 ? 10.214 1.913 -15.841 1.00 95.19 70 ARG A C 1
ATOM 554 O O . ARG A 1 70 ? 10.460 3.034 -16.285 1.00 95.19 70 ARG A O 1
ATOM 561 N N . ARG A 1 71 ? 10.949 0.834 -16.131 1.00 97.19 71 ARG A N 1
ATOM 562 C CA . ARG A 1 71 ? 12.072 0.847 -17.077 1.00 97.19 71 ARG A CA 1
ATOM 563 C C . ARG A 1 71 ? 11.601 1.287 -18.459 1.00 97.19 71 ARG A C 1
ATOM 565 O O . ARG A 1 71 ? 12.218 2.165 -19.050 1.00 97.19 71 ARG A O 1
ATOM 572 N N . GLU A 1 72 ? 10.513 0.711 -18.957 1.00 97.44 72 GLU A N 1
ATOM 573 C CA . GLU A 1 72 ? 9.962 1.055 -20.271 1.00 97.44 72 GLU A CA 1
ATOM 574 C C . GLU A 1 72 ? 9.481 2.504 -20.343 1.00 97.44 72 GLU A C 1
ATOM 576 O O . GLU A 1 72 ? 9.755 3.196 -21.321 1.00 97.44 72 GLU A O 1
ATOM 581 N N . ALA A 1 73 ? 8.791 2.983 -19.305 1.00 96.12 73 ALA A N 1
ATOM 582 C CA . ALA A 1 73 ? 8.357 4.374 -19.233 1.00 96.12 73 ALA A CA 1
ATOM 583 C C . ALA A 1 73 ? 9.551 5.338 -19.266 1.00 96.12 73 ALA A C 1
ATOM 585 O O . ALA A 1 73 ? 9.561 6.263 -20.071 1.00 96.12 73 ALA A O 1
ATOM 586 N N . LEU A 1 74 ? 10.584 5.071 -18.461 1.00 96.12 74 LEU A N 1
ATOM 587 C CA . LEU A 1 74 ? 11.799 5.884 -18.443 1.00 96.12 74 LEU A CA 1
ATOM 588 C C . LEU A 1 74 ? 12.543 5.843 -19.779 1.00 96.12 74 LEU A C 1
ATOM 590 O O . LEU A 1 74 ? 12.996 6.884 -20.238 1.00 96.12 74 LEU A O 1
ATOM 594 N N . ALA A 1 75 ? 12.657 4.676 -20.418 1.00 95.50 75 ALA A N 1
ATOM 595 C CA . ALA A 1 75 ? 13.283 4.561 -21.734 1.00 95.50 75 ALA A CA 1
ATOM 596 C C . ALA A 1 75 ? 12.549 5.419 -22.778 1.00 95.50 75 ALA A C 1
ATOM 598 O O . ALA A 1 75 ? 13.184 6.205 -23.476 1.00 95.50 75 ALA A O 1
ATOM 599 N N . ARG A 1 76 ? 11.209 5.350 -22.812 1.00 95.25 76 ARG A N 1
ATOM 600 C CA . ARG A 1 76 ? 10.388 6.195 -23.694 1.00 95.25 76 ARG A CA 1
ATOM 601 C C . ARG A 1 76 ? 10.567 7.684 -23.407 1.00 95.25 76 ARG A C 1
ATOM 603 O O . ARG A 1 76 ? 10.691 8.468 -24.343 1.00 95.25 76 ARG A O 1
ATOM 610 N N . ASP A 1 77 ? 10.596 8.073 -22.135 1.00 95.56 77 ASP A N 1
ATOM 611 C CA . ASP A 1 77 ? 1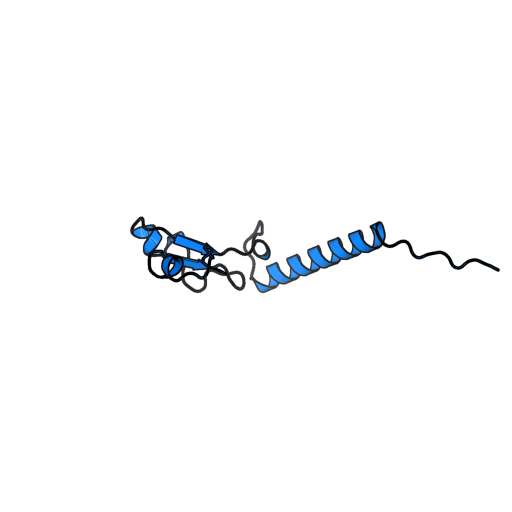0.795 9.470 -21.746 1.00 95.56 77 ASP A CA 1
ATOM 612 C C . ASP A 1 77 ? 12.183 9.976 -22.163 1.00 95.56 77 ASP A C 1
ATOM 614 O O . ASP A 1 77 ? 12.307 11.106 -22.636 1.00 95.56 77 ASP A O 1
ATOM 618 N N . LEU A 1 78 ? 13.227 9.153 -22.030 1.00 93.56 78 LEU A N 1
ATOM 619 C CA . LEU A 1 78 ? 14.578 9.500 -22.474 1.00 93.56 78 LEU A CA 1
ATOM 620 C C . LEU A 1 78 ? 14.628 9.691 -23.994 1.00 93.56 78 LEU A C 1
ATOM 622 O O . LEU A 1 78 ? 15.111 10.731 -24.442 1.00 93.56 78 LEU A O 1
ATOM 626 N N . ASP A 1 79 ? 14.076 8.755 -24.768 1.00 92.19 79 ASP A N 1
ATOM 627 C CA . ASP A 1 79 ? 14.021 8.846 -26.233 1.00 92.19 79 ASP A CA 1
ATOM 628 C C . ASP A 1 79 ? 13.246 10.086 -26.705 1.00 92.19 79 ASP A C 1
ATOM 630 O O . ASP A 1 79 ? 13.618 10.734 -27.686 1.00 92.19 79 ASP A O 1
ATOM 634 N N . ALA A 1 80 ? 12.177 10.451 -25.993 1.00 92.94 80 ALA A N 1
ATOM 635 C CA . ALA A 1 80 ? 11.352 11.601 -26.340 1.00 92.94 80 ALA A CA 1
ATOM 636 C C . ALA A 1 80 ? 12.019 12.949 -26.009 1.00 92.94 80 ALA A C 1
ATOM 638 O O . ALA A 1 80 ? 11.812 13.932 -26.727 1.00 92.94 80 ALA A O 1
ATOM 639 N N . ASN A 1 81 ? 12.802 13.018 -24.926 1.00 92.75 81 ASN A N 1
ATOM 640 C CA . ASN A 1 81 ? 13.283 14.287 -24.368 1.00 92.75 81 ASN A CA 1
ATOM 641 C C . ASN A 1 81 ? 14.778 14.554 -24.597 1.00 92.75 81 ASN A C 1
ATOM 643 O O . ASN A 1 81 ? 15.194 15.715 -24.578 1.00 92.75 81 ASN A O 1
ATOM 647 N N . ILE A 1 82 ? 15.599 13.529 -24.836 1.00 88.38 82 ILE A N 1
ATOM 648 C CA . ILE A 1 82 ? 17.035 13.697 -25.078 1.00 88.38 82 ILE A CA 1
ATOM 649 C C . ILE A 1 82 ? 17.315 13.666 -26.581 1.00 88.38 82 ILE A C 1
ATOM 651 O O . ILE A 1 82 ? 17.366 12.617 -27.216 1.00 88.38 82 ILE A O 1
ATOM 655 N N . LYS A 1 83 ? 17.582 14.842 -27.160 1.00 74.56 83 LYS A N 1
ATOM 656 C CA . LYS A 1 83 ? 18.096 14.958 -28.532 1.00 74.56 83 LYS A CA 1
ATOM 657 C C . LYS A 1 83 ? 19.621 14.942 -28.506 1.00 74.56 83 LYS A C 1
ATOM 659 O O . LYS A 1 83 ? 20.235 15.913 -28.068 1.00 74.56 83 LYS A O 1
ATOM 664 N N . ILE A 1 84 ? 20.237 13.869 -29.003 1.00 70.00 84 ILE A N 1
ATOM 665 C CA . ILE A 1 84 ? 21.692 13.829 -29.212 1.00 70.00 84 ILE A CA 1
ATOM 666 C C . ILE A 1 84 ? 22.041 14.886 -30.277 1.00 70.00 84 ILE A C 1
ATOM 668 O O . ILE A 1 84 ? 21.532 14.799 -31.401 1.00 70.00 84 ILE A O 1
ATOM 672 N N . PRO A 1 85 ? 22.880 15.895 -29.975 1.00 63.31 85 PRO A N 1
ATOM 673 C CA . PRO A 1 85 ? 23.296 16.864 -30.978 1.00 63.31 85 PRO A CA 1
ATOM 674 C C . PRO A 1 85 ? 24.089 16.139 -32.069 1.00 63.31 85 PRO A C 1
ATOM 676 O O . PRO A 1 85 ? 25.079 15.466 -31.774 1.00 63.31 85 PRO A O 1
ATOM 679 N N . ARG A 1 86 ? 23.679 16.269 -33.337 1.00 61.12 86 ARG A N 1
ATOM 680 C CA . ARG A 1 86 ? 24.495 15.775 -34.455 1.00 61.12 86 ARG A CA 1
ATOM 681 C C . ARG A 1 86 ? 25.828 16.522 -34.459 1.00 61.12 86 ARG A C 1
ATOM 683 O O . ARG A 1 86 ? 25.853 17.753 -34.407 1.00 61.12 86 ARG A O 1
ATOM 690 N N . LYS A 1 87 ? 26.926 15.766 -34.517 1.00 56.06 87 LYS A N 1
ATOM 691 C CA . LYS A 1 87 ? 28.285 16.291 -34.686 1.00 56.06 87 LYS A CA 1
ATOM 692 C C . LYS A 1 87 ? 28.292 17.158 -35.952 1.00 56.06 87 LYS A C 1
ATOM 694 O O . LYS A 1 87 ? 27.845 16.689 -36.994 1.00 56.06 87 LYS A O 1
ATOM 699 N N . LYS A 1 88 ? 28.732 18.419 -35.859 1.00 51.81 88 LYS A N 1
ATOM 700 C CA . LYS A 1 88 ? 28.949 19.254 -37.050 1.00 51.81 88 LYS A CA 1
ATOM 701 C C . LYS A 1 88 ? 30.015 18.566 -37.903 1.00 51.81 88 LYS A C 1
ATOM 703 O O . LYS A 1 88 ? 31.137 18.395 -37.429 1.00 51.81 88 LYS A O 1
ATOM 708 N N . GLU A 1 89 ? 29.645 18.136 -39.105 1.00 53.53 89 GLU A N 1
ATOM 709 C CA . GLU A 1 89 ? 30.623 17.841 -40.153 1.00 53.53 89 GLU A CA 1
ATOM 710 C C . GLU A 1 89 ? 31.328 19.160 -40.492 1.00 53.53 89 GLU A C 1
ATOM 712 O O . GLU A 1 89 ? 30.675 20.205 -40.585 1.00 53.53 89 GLU A O 1
ATOM 717 N N . GLY A 1 90 ? 32.662 19.107 -40.478 1.00 58.56 90 GLY A N 1
ATOM 718 C CA . GLY A 1 90 ? 33.554 20.257 -40.632 1.00 58.56 90 GLY A CA 1
ATOM 719 C C . GLY A 1 90 ? 33.710 20.708 -42.070 1.00 58.56 90 GLY A C 1
ATOM 720 O O . GLY A 1 90 ? 33.437 19.893 -42.977 1.00 58.56 90 GLY A O 1
#

Secondary structure (DSSP, 8-state):
-TT---TTSTHHHHSSEEEE-GGGS-TT--GGGSHHHHTT--EEEE--GGG--SS---HHHHHHHHHHHHHHHHHHHHHHH--PPPP---

Sequence (90 aa):
LAGLPHSYQPRFFSAMGYCSDSRGGWWHGAPLDHDAVKSGRALQLLTHPAWWVESDRPPLARLADHLDQRREALARDLDANIKIPRKKEG

pLDDT: mean 88.96, std 10.08, range [51.81, 97.44]

Mean predicted aligned error: 7.24 Å

Foldseek 3Di:
DVPDDDPPDVCLPPQAAEFECPLNHRPVDDPCGDVCNVVVHHYDYYYDCLNDDPDDDHSVVSNVVSVVVVVVVVVVVCVVPDDDDPDDDD

Nearest PDB structures (foldseek):
  2aya-assembly1_A  TM=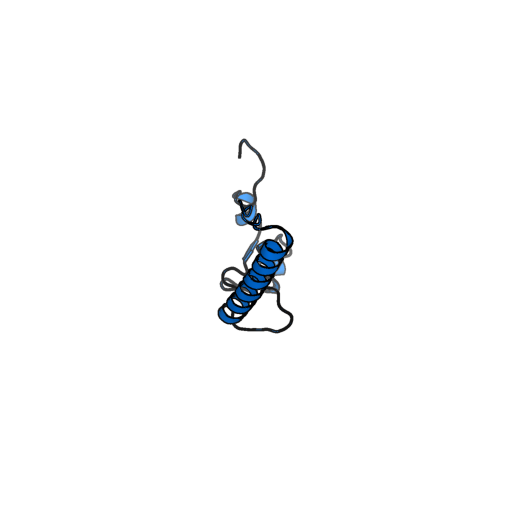2.527E-01  e=2.179E+00  Escherichia coli
  7edc-assembly1_A-2  TM=2.247E-01  e=7.360E+00  Escherichia coli